Protein AF-C6E3Q1-F1 (afdb_monomer_lite)

Sequence (183 aa):
MPDLRSLGMVGTDTASTPRTLSQLYEHHARREGIAEKVLAGKRLNINEKEEIYRLLTGRKPKDSTKKGRPSTVDRDFMLAVDYLHLRDGKRTDLLRLHLAEKHGLLKNDKKYRENTFYLAVNRGIQELQRFATHWLEQFYSGNFEFFGKVDTDKIKHHAERMEMALRRIENYRKPTSPKKLAK

Organism: Geobacter sp. (strain M21) (NCBI:txid443144)

pLDDT: mean 73.79, std 15.69, range [35.72, 92.88]

Radius of gyration: 26.37 Å; chains: 1; bounding box: 78×67×50 Å

Foldseek 3Di:
DDDPPPPPPPVDDPPPDPQDPVNVVVQQVVLQVVLVVLCVDDPDDNVVSQVSSCVSNVDGPDDPPPPPQDDLQRLLLVLLVQLLVVLVDDDNPVSQVVSCVVSVVPPPDPDPDPVVSLVSNVSNLVVLLVVLVVLLVCVVVVVCVVVPPDDPVVSVVVNVVSVVSVVSSVVCPDPVHDDPDDD

Secondary structure (DSSP, 8-state):
---TT---------------HHHHHHHHHHHHHHHHHHHH-SSS-HHHHHHHHHHHHSSPPP----PPPPPHHHHHHHHHHHHHHHHTTS-HHHHHHHHHHHTTTTSS-SS--HHHHHHHHHHHHHHHHHHHHHHHHHHHTT-GGGG-S--HHHHHHHHHHHHHHHHHHHHHHSTTS------

Structure (mmCIF, N/CA/C/O backbone):
data_AF-C6E3Q1-F1
#
_entry.id   AF-C6E3Q1-F1
#
loop_
_atom_site.group_PDB
_atom_site.id
_atom_site.type_symbol
_atom_site.label_atom_id
_atom_site.label_alt_id
_atom_site.label_comp_id
_atom_site.label_asym_id
_atom_site.label_entity_id
_atom_site.label_seq_id
_atom_site.pdbx_PDB_ins_code
_atom_site.Cartn_x
_atom_site.Cartn_y
_atom_site.Cartn_z
_atom_site.occupancy
_atom_site.B_iso_or_equiv
_atom_site.auth_seq_id
_atom_site.auth_comp_id
_atom_site.auth_asym_id
_atom_site.auth_atom_id
_atom_site.pdbx_PDB_model_num
ATOM 1 N N . MET A 1 1 ? 53.255 -57.059 26.690 1.00 44.25 1 MET A N 1
ATOM 2 C CA . MET A 1 1 ? 52.929 -55.619 26.658 1.00 44.25 1 MET A CA 1
ATOM 3 C C . MET A 1 1 ? 52.974 -55.160 25.205 1.00 44.25 1 MET A C 1
ATOM 5 O O . MET A 1 1 ? 54.081 -55.001 24.704 1.00 44.25 1 MET A O 1
ATOM 9 N N . PRO A 1 2 ? 51.840 -55.063 24.487 1.00 44.16 2 PRO A N 1
ATOM 10 C CA . PRO A 1 2 ? 51.808 -54.494 23.146 1.00 44.16 2 PRO A CA 1
ATOM 11 C C . PRO A 1 2 ? 51.558 -52.978 23.163 1.00 44.16 2 PRO A C 1
ATOM 13 O O . PRO A 1 2 ? 50.967 -52.429 24.088 1.00 44.16 2 PRO A O 1
ATOM 16 N N . ASP A 1 3 ? 52.081 -52.363 22.112 1.00 41.56 3 ASP A N 1
ATOM 17 C CA . ASP A 1 3 ? 52.479 -50.974 21.882 1.00 41.56 3 ASP A CA 1
ATOM 18 C C . ASP A 1 3 ? 51.316 -49.960 21.761 1.00 41.56 3 ASP A C 1
ATOM 20 O O . ASP A 1 3 ? 50.293 -50.232 21.129 1.00 41.56 3 ASP A O 1
ATOM 24 N N . LEU A 1 4 ? 51.518 -48.750 22.300 1.00 51.06 4 LEU A N 1
ATOM 25 C CA . LEU A 1 4 ? 50.632 -47.569 22.248 1.00 51.06 4 LEU A CA 1
ATOM 26 C C . LEU A 1 4 ? 50.630 -46.895 20.857 1.00 51.06 4 LEU A C 1
ATOM 28 O O . LEU A 1 4 ? 50.616 -45.671 20.731 1.00 51.06 4 LEU A O 1
ATOM 32 N N . ARG A 1 5 ? 50.629 -47.694 19.786 1.00 45.81 5 ARG A N 1
ATOM 33 C CA . ARG A 1 5 ? 50.504 -47.234 18.390 1.00 45.81 5 ARG A CA 1
ATOM 34 C C . ARG A 1 5 ? 49.177 -47.629 17.740 1.00 45.81 5 ARG A C 1
ATOM 36 O O . ARG A 1 5 ? 48.985 -47.433 16.542 1.00 45.81 5 ARG A O 1
ATOM 43 N N . SER A 1 6 ? 48.219 -48.114 18.526 1.00 54.12 6 SER A N 1
ATOM 44 C CA . SER A 1 6 ? 46.812 -48.177 18.133 1.00 54.12 6 SER A CA 1
ATOM 45 C C . SER A 1 6 ? 46.150 -46.817 18.370 1.00 54.12 6 SER A C 1
ATOM 47 O O . SER A 1 6 ? 45.622 -46.584 19.452 1.00 54.12 6 SER A O 1
ATOM 49 N N . LEU A 1 7 ? 46.250 -45.914 17.390 1.00 47.22 7 LEU A N 1
ATOM 50 C CA . LEU A 1 7 ? 45.294 -44.833 17.059 1.00 47.22 7 LEU A CA 1
ATOM 51 C C . LEU A 1 7 ? 45.945 -43.865 16.055 1.00 47.22 7 LEU A C 1
ATOM 53 O O . LEU A 1 7 ? 45.980 -42.650 16.230 1.00 47.22 7 LEU A O 1
ATOM 57 N N . GLY A 1 8 ? 46.462 -44.419 14.957 1.00 37.69 8 GLY A N 1
ATOM 58 C CA . GLY A 1 8 ? 46.771 -43.653 13.753 1.00 37.69 8 GLY A CA 1
ATOM 59 C C . GLY A 1 8 ? 45.487 -43.248 13.030 1.00 37.69 8 GLY A C 1
ATOM 60 O O . GLY A 1 8 ? 45.221 -43.732 11.939 1.00 37.69 8 GLY A O 1
ATOM 61 N N . MET A 1 9 ? 44.679 -42.378 13.639 1.00 43.78 9 MET A N 1
ATOM 62 C CA . MET A 1 9 ? 43.693 -41.569 12.920 1.00 43.78 9 MET A CA 1
ATOM 63 C C . MET A 1 9 ? 44.331 -40.218 12.603 1.00 43.78 9 MET A C 1
ATOM 65 O O . MET A 1 9 ? 43.946 -39.186 13.143 1.00 43.78 9 MET A O 1
ATOM 69 N N . VAL A 1 10 ? 45.315 -40.222 11.704 1.00 42.41 10 VAL A N 1
ATOM 70 C CA . VAL A 1 10 ? 45.605 -39.022 10.914 1.00 42.41 10 VAL A CA 1
ATOM 71 C C . VAL A 1 10 ? 44.622 -39.071 9.754 1.00 42.41 10 VAL A C 1
ATOM 73 O O . VAL A 1 10 ? 44.931 -39.536 8.660 1.00 42.41 10 VAL A O 1
ATOM 76 N N . GLY A 1 11 ? 43.380 -38.683 10.050 1.00 38.25 11 GLY A N 1
ATOM 77 C CA . GLY A 1 11 ? 42.428 -38.296 9.025 1.00 38.25 11 GLY A CA 1
ATOM 78 C C . GLY A 1 11 ? 43.002 -37.065 8.351 1.00 38.25 11 GLY A C 1
ATOM 79 O O . GLY A 1 11 ? 42.851 -35.956 8.852 1.00 38.25 11 GLY A O 1
ATOM 80 N N . THR A 1 12 ? 43.730 -37.302 7.264 1.00 41.75 12 THR A N 1
ATOM 81 C CA . THR A 1 12 ? 44.103 -36.298 6.281 1.00 41.75 12 THR A CA 1
ATOM 82 C C . THR A 1 12 ? 42.898 -35.426 6.003 1.00 41.75 12 THR A C 1
ATOM 84 O O . THR A 1 12 ? 41.817 -35.947 5.711 1.00 41.75 12 THR A O 1
ATOM 87 N N . ASP A 1 13 ? 43.128 -34.127 6.141 1.00 40.69 13 ASP A N 1
ATOM 88 C CA . ASP A 1 13 ? 42.256 -33.029 5.775 1.00 40.69 13 ASP A CA 1
ATOM 89 C C . ASP A 1 13 ? 41.181 -33.460 4.781 1.00 40.69 13 ASP A C 1
ATOM 91 O O . ASP A 1 13 ? 41.467 -33.818 3.635 1.00 40.69 13 ASP A O 1
ATOM 95 N N . THR A 1 14 ? 39.923 -33.436 5.224 1.00 44.28 14 THR A N 1
ATOM 96 C CA . THR A 1 14 ? 38.794 -33.454 4.302 1.00 44.28 14 THR A CA 1
ATOM 97 C C . THR A 1 14 ? 38.999 -32.290 3.350 1.00 44.28 14 THR A C 1
ATOM 99 O O . THR A 1 14 ? 38.776 -31.136 3.724 1.00 44.28 14 THR A O 1
ATOM 102 N N . ALA A 1 15 ? 39.466 -32.614 2.145 1.00 43.59 15 ALA A N 1
ATOM 103 C CA . ALA A 1 15 ? 39.548 -31.720 1.015 1.00 43.59 15 ALA A CA 1
ATOM 104 C C . ALA A 1 15 ? 38.228 -30.955 0.943 1.00 43.59 15 ALA A C 1
ATOM 106 O O . ALA A 1 15 ? 37.162 -31.509 0.660 1.00 43.59 15 ALA A O 1
ATOM 107 N N . SER A 1 16 ? 38.292 -29.675 1.288 1.00 49.88 16 SER A N 1
ATOM 108 C CA . SER A 1 16 ? 37.199 -28.743 1.126 1.00 49.88 16 SER A CA 1
ATOM 109 C C . SER A 1 16 ? 36.939 -28.651 -0.370 1.00 49.88 16 SER A C 1
ATOM 111 O O . SER A 1 16 ? 37.658 -27.979 -1.103 1.00 49.88 16 SER A O 1
ATOM 113 N N . THR A 1 17 ? 35.929 -29.389 -0.834 1.00 51.00 17 THR A N 1
ATOM 114 C CA . THR A 1 17 ? 35.416 -29.289 -2.203 1.00 51.00 17 THR A CA 1
ATOM 115 C C . THR A 1 17 ? 35.348 -27.805 -2.575 1.00 51.00 17 THR A C 1
ATOM 117 O O . THR A 1 17 ? 34.709 -27.048 -1.828 1.00 51.00 17 THR A O 1
ATOM 120 N N . PRO A 1 18 ? 36.021 -27.346 -3.647 1.00 48.06 18 PRO A N 1
ATOM 121 C CA . PRO A 1 18 ? 36.011 -25.937 -3.999 1.00 48.06 18 PRO A CA 1
ATOM 122 C C . PRO A 1 18 ? 34.561 -25.529 -4.255 1.00 48.06 18 PRO A C 1
ATOM 124 O O . PRO A 1 18 ? 33.914 -26.021 -5.180 1.00 48.06 18 PRO A O 1
ATOM 127 N N . ARG A 1 19 ? 34.019 -24.675 -3.380 1.00 56.12 19 ARG A N 1
ATOM 128 C CA . ARG A 1 19 ? 32.661 -24.152 -3.537 1.00 56.12 19 ARG A CA 1
ATOM 129 C C . ARG A 1 19 ? 32.631 -23.371 -4.842 1.00 56.12 19 ARG A C 1
ATOM 131 O O . ARG A 1 19 ? 33.442 -22.467 -5.039 1.00 56.12 19 ARG A O 1
ATOM 138 N N . THR A 1 20 ? 31.701 -23.709 -5.726 1.00 63.12 20 THR A N 1
ATOM 139 C CA . THR A 1 20 ? 31.485 -22.911 -6.937 1.00 63.12 20 THR A CA 1
ATOM 140 C C . THR A 1 20 ? 31.095 -21.483 -6.537 1.00 63.12 20 THR A C 1
ATOM 142 O O . THR A 1 20 ? 30.504 -21.264 -5.476 1.00 63.12 20 THR A O 1
ATOM 145 N N . LEU A 1 21 ? 31.405 -20.489 -7.376 1.00 57.09 21 LEU A N 1
ATOM 146 C CA . LEU A 1 21 ? 31.027 -19.087 -7.135 1.00 57.09 21 LEU A CA 1
ATOM 147 C C . LEU A 1 21 ? 29.532 -18.949 -6.792 1.00 57.09 21 LEU A C 1
ATOM 149 O O . LEU A 1 21 ? 29.182 -18.260 -5.839 1.00 57.09 21 LEU A O 1
ATOM 153 N N . SER A 1 22 ? 28.666 -19.683 -7.496 1.00 57.91 22 SER A N 1
ATOM 154 C CA . SER A 1 22 ? 27.221 -19.749 -7.233 1.00 57.91 22 SER A CA 1
ATOM 155 C C . SER A 1 22 ? 26.891 -20.220 -5.805 1.00 57.91 22 SER A C 1
ATOM 157 O O . SER A 1 22 ? 26.116 -19.561 -5.113 1.00 57.91 22 SER A O 1
ATOM 159 N N . GLN A 1 23 ? 27.547 -21.271 -5.303 1.00 67.12 23 GLN A N 1
ATOM 160 C CA . GLN A 1 23 ? 27.350 -21.766 -3.932 1.00 67.12 23 GLN A CA 1
ATOM 161 C C . GLN A 1 23 ? 27.840 -20.777 -2.865 1.00 67.12 23 GLN A C 1
ATOM 163 O O . GLN A 1 23 ? 27.265 -20.699 -1.777 1.00 67.12 23 GLN A O 1
ATOM 168 N N . LEU A 1 24 ? 28.892 -20.005 -3.157 1.00 62.56 24 LEU A N 1
ATOM 169 C CA . LEU A 1 24 ? 29.358 -18.936 -2.270 1.00 62.56 24 LEU A CA 1
ATOM 170 C C . LEU A 1 24 ? 28.340 -17.791 -2.204 1.00 62.56 24 LEU A C 1
ATOM 172 O O . LEU A 1 24 ? 28.009 -17.345 -1.104 1.00 62.56 24 LEU A O 1
ATOM 176 N N . TYR A 1 25 ? 27.792 -17.365 -3.345 1.00 62.44 25 TYR A N 1
ATOM 177 C CA . TYR A 1 25 ? 26.752 -16.332 -3.394 1.00 62.44 25 TYR A CA 1
ATOM 178 C C . TYR A 1 25 ? 25.482 -16.746 -2.647 1.00 62.44 25 TYR A C 1
ATOM 180 O O . TYR A 1 25 ? 24.987 -15.980 -1.820 1.00 62.44 25 TYR A O 1
ATOM 188 N N . GLU A 1 26 ? 24.983 -17.964 -2.864 1.00 67.25 26 GLU A N 1
ATOM 189 C CA . GLU A 1 26 ? 23.800 -18.476 -2.159 1.00 67.25 26 GLU A CA 1
ATOM 190 C C . GLU A 1 26 ? 24.019 -18.565 -0.646 1.00 67.25 26 GLU A C 1
ATOM 192 O O . GLU A 1 26 ? 23.148 -18.200 0.149 1.00 67.25 26 GLU A O 1
ATOM 197 N N . HIS A 1 27 ? 25.206 -19.008 -0.232 1.00 70.25 27 HIS A N 1
ATOM 198 C CA . HIS A 1 27 ? 25.583 -19.074 1.174 1.00 70.25 27 HIS A CA 1
ATOM 199 C C . HIS A 1 27 ? 25.640 -17.679 1.819 1.00 70.25 27 HIS A C 1
ATOM 201 O O . HIS A 1 27 ? 25.149 -17.499 2.937 1.00 70.25 27 HIS A O 1
ATOM 207 N N . HIS A 1 28 ? 26.190 -16.680 1.122 1.00 68.81 28 HIS A N 1
ATOM 208 C CA . HIS A 1 28 ? 26.215 -15.295 1.598 1.00 68.81 28 HIS A CA 1
ATOM 209 C C . HIS A 1 28 ? 24.812 -14.681 1.672 1.00 68.81 28 HIS A C 1
ATOM 211 O O . HIS A 1 28 ? 24.448 -14.157 2.725 1.00 68.81 28 HIS A O 1
ATOM 217 N N . ALA A 1 29 ? 23.994 -14.833 0.628 1.00 69.31 29 ALA A N 1
ATOM 218 C CA . ALA A 1 29 ? 22.615 -14.341 0.604 1.00 69.31 29 ALA A CA 1
ATOM 219 C C . ALA A 1 29 ? 21.764 -14.959 1.727 1.00 69.31 29 ALA A C 1
ATOM 221 O O . ALA A 1 29 ? 20.975 -14.274 2.380 1.00 69.31 29 ALA A O 1
ATOM 222 N N . ARG A 1 30 ? 21.965 -16.251 2.022 1.00 74.75 30 ARG A N 1
ATOM 223 C CA . ARG A 1 30 ? 21.290 -16.928 3.136 1.00 74.75 30 ARG A CA 1
ATOM 224 C C . ARG A 1 30 ? 21.700 -16.346 4.493 1.00 74.75 30 ARG A C 1
ATOM 226 O O . ARG A 1 30 ? 20.834 -16.136 5.341 1.00 74.75 30 ARG A O 1
ATOM 233 N N . ARG A 1 31 ? 22.994 -16.082 4.711 1.00 79.06 31 ARG A N 1
ATOM 234 C CA . ARG A 1 31 ? 23.496 -15.483 5.963 1.00 79.06 31 ARG A CA 1
ATOM 235 C C . ARG A 1 31 ? 22.987 -14.056 6.154 1.00 79.06 31 ARG A C 1
ATOM 237 O O . ARG A 1 31 ? 22.552 -13.730 7.256 1.00 79.06 31 ARG A O 1
ATOM 244 N N . GLU A 1 32 ? 22.972 -13.248 5.095 1.00 77.00 32 GLU A N 1
ATOM 245 C CA . GLU A 1 32 ? 22.395 -11.898 5.126 1.00 77.00 32 GLU A CA 1
ATOM 246 C C . GLU A 1 32 ? 20.894 -11.937 5.452 1.00 77.00 32 GLU A C 1
ATOM 248 O O . GLU A 1 32 ? 20.456 -11.258 6.378 1.00 77.00 32 GLU A O 1
ATOM 253 N N . GLY A 1 33 ? 20.116 -12.818 4.813 1.00 79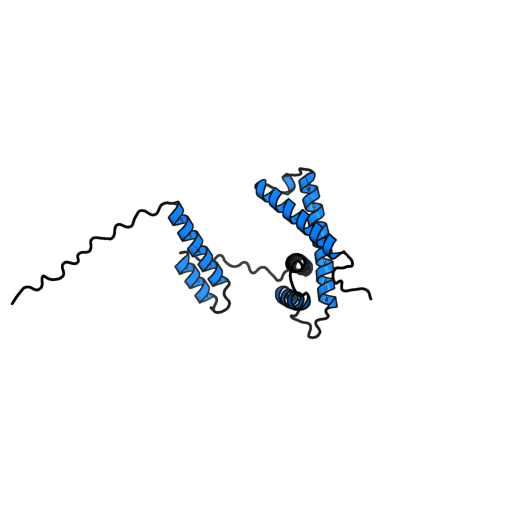.00 33 GLY A N 1
ATOM 254 C CA . GLY A 1 33 ? 18.681 -12.944 5.092 1.00 79.00 33 GLY A CA 1
ATOM 255 C C . GLY A 1 33 ? 18.350 -13.402 6.520 1.00 79.00 33 GLY A C 1
ATOM 256 O O . GLY A 1 33 ? 17.330 -13.002 7.085 1.00 79.00 33 GLY A O 1
ATOM 257 N N . ILE A 1 34 ? 19.200 -14.229 7.141 1.00 82.81 34 ILE A N 1
ATOM 258 C CA . ILE A 1 34 ? 19.064 -14.584 8.565 1.00 82.81 34 ILE A CA 1
ATOM 259 C C . ILE A 1 34 ? 19.401 -13.374 9.442 1.00 82.81 34 ILE A C 1
ATOM 261 O O . ILE A 1 34 ? 18.652 -13.064 10.369 1.00 82.81 34 ILE A O 1
ATOM 265 N N . ALA A 1 35 ? 20.489 -12.669 9.137 1.00 81.88 35 ALA A N 1
ATOM 266 C CA . ALA A 1 35 ? 20.932 -11.506 9.895 1.00 81.88 35 ALA A CA 1
ATOM 267 C C . ALA A 1 35 ? 19.888 -10.371 9.883 1.00 81.88 35 ALA A C 1
ATOM 269 O O . ALA A 1 35 ? 19.603 -9.779 10.925 1.00 81.88 35 ALA A O 1
ATOM 270 N N . GLU A 1 36 ? 19.236 -10.120 8.746 1.00 81.38 36 GLU A N 1
ATOM 271 C CA . GLU A 1 36 ? 18.143 -9.145 8.637 1.00 81.38 36 GLU A CA 1
ATOM 272 C C . GLU A 1 36 ? 16.923 -9.523 9.492 1.00 81.38 36 GLU A C 1
ATOM 274 O O . GLU A 1 36 ? 16.333 -8.670 10.161 1.00 81.38 36 GLU A O 1
ATOM 279 N N . LYS A 1 37 ? 16.565 -10.813 9.543 1.00 82.62 37 LYS A N 1
ATOM 280 C CA . LYS A 1 37 ? 15.484 -11.300 10.418 1.00 82.62 37 LYS A CA 1
ATOM 281 C C . LYS A 1 37 ? 15.811 -11.107 11.899 1.00 82.62 37 LYS A C 1
ATOM 283 O O . LYS A 1 37 ? 14.909 -10.794 12.676 1.00 82.62 37 LYS A O 1
ATOM 288 N N . VAL A 1 38 ? 17.078 -11.265 12.290 1.00 83.12 38 VAL A N 1
ATOM 289 C CA . VAL A 1 38 ? 17.536 -11.018 13.668 1.00 83.12 38 VAL A CA 1
ATOM 290 C C . VAL A 1 38 ? 17.404 -9.537 14.030 1.00 83.12 38 VAL A C 1
ATOM 292 O O . VAL A 1 38 ? 16.835 -9.228 15.080 1.00 83.12 38 VAL A O 1
ATOM 295 N N . LEU A 1 39 ? 17.826 -8.623 13.145 1.00 81.19 39 LEU A N 1
ATOM 296 C CA . LEU A 1 39 ? 17.649 -7.176 13.344 1.00 81.19 39 LEU A CA 1
ATOM 297 C C . LEU A 1 39 ? 16.171 -6.793 13.540 1.00 81.19 39 LEU A C 1
ATOM 299 O O . LEU A 1 39 ? 15.851 -5.956 14.385 1.00 81.19 39 LEU A O 1
ATOM 303 N N . ALA A 1 40 ? 15.260 -7.429 12.798 1.00 79.00 40 ALA A N 1
ATOM 304 C CA . ALA A 1 40 ? 13.819 -7.180 12.884 1.00 79.00 40 ALA A CA 1
ATOM 305 C C . ALA A 1 40 ? 13.125 -7.860 14.086 1.00 79.00 40 ALA A C 1
ATOM 307 O O . ALA A 1 40 ? 11.968 -7.554 14.393 1.00 79.00 40 ALA A O 1
ATOM 308 N N . GLY A 1 41 ? 13.794 -8.794 14.769 1.00 79.00 41 GLY A N 1
ATOM 309 C CA . GLY A 1 41 ? 13.230 -9.551 15.888 1.00 79.00 41 GLY A CA 1
ATOM 310 C C . GLY A 1 41 ? 12.906 -8.672 17.102 1.00 79.00 41 GLY A C 1
ATOM 311 O O . GLY A 1 41 ? 13.553 -7.661 17.344 1.00 79.00 41 GLY A O 1
ATOM 312 N N . LYS A 1 42 ? 11.910 -9.046 17.915 1.00 76.44 42 LYS A N 1
ATOM 313 C CA . LYS A 1 42 ? 11.485 -8.244 19.088 1.00 76.44 42 LYS A CA 1
ATOM 314 C C . LYS A 1 42 ? 12.183 -8.599 20.408 1.00 76.44 42 LYS A C 1
ATOM 316 O O . LYS A 1 42 ? 12.084 -7.825 21.348 1.00 76.44 42 LYS A O 1
ATOM 321 N N . ARG A 1 43 ? 12.825 -9.770 20.496 1.00 79.38 43 ARG A N 1
ATOM 322 C CA . ARG A 1 43 ? 13.291 -10.350 21.773 1.00 79.38 43 ARG A CA 1
ATOM 323 C C . ARG A 1 43 ? 14.663 -9.859 22.230 1.00 79.38 43 ARG A C 1
ATOM 325 O O . ARG A 1 43 ? 14.873 -9.727 23.423 1.00 79.38 43 ARG A O 1
ATOM 332 N N . LEU A 1 44 ? 15.567 -9.615 21.287 1.00 81.31 44 LEU A N 1
ATOM 333 C CA . LEU A 1 44 ? 16.936 -9.195 21.580 1.00 81.31 44 LEU A CA 1
ATOM 334 C C . LEU A 1 44 ? 17.018 -7.673 21.712 1.00 81.31 44 LEU A C 1
ATOM 336 O O . LEU A 1 44 ? 16.255 -6.939 21.062 1.00 81.31 44 LEU A O 1
ATOM 340 N N . ASN A 1 45 ? 17.953 -7.197 22.526 1.00 85.44 45 ASN A N 1
ATOM 341 C CA . ASN A 1 45 ? 18.281 -5.779 22.585 1.00 85.44 45 ASN A CA 1
ATOM 342 C C . ASN A 1 45 ? 19.060 -5.355 21.320 1.00 85.44 45 ASN A C 1
ATOM 344 O O . ASN A 1 45 ? 19.428 -6.186 20.489 1.00 85.44 45 ASN A O 1
ATOM 348 N N . ILE A 1 46 ? 19.246 -4.049 21.105 1.00 80.56 46 ILE A N 1
ATOM 349 C CA . ILE A 1 46 ? 19.861 -3.571 19.858 1.00 80.56 46 ILE A CA 1
ATOM 350 C C . ILE A 1 46 ? 21.327 -4.005 19.729 1.00 80.56 46 ILE A C 1
ATOM 352 O O . ILE A 1 46 ? 21.715 -4.460 18.660 1.00 80.56 46 ILE A O 1
ATOM 356 N N . ASN A 1 47 ? 22.092 -3.993 20.822 1.00 84.06 47 ASN A N 1
ATOM 357 C CA . ASN A 1 47 ? 23.505 -4.379 20.823 1.00 84.06 47 ASN A CA 1
ATOM 358 C C . ASN A 1 47 ? 23.688 -5.860 20.450 1.00 84.06 47 ASN A C 1
ATOM 360 O O . ASN A 1 47 ? 24.496 -6.178 19.583 1.00 84.06 47 ASN A O 1
ATOM 364 N N . GLU A 1 48 ? 22.877 -6.753 21.023 1.00 82.38 48 GLU A N 1
ATOM 365 C CA . GLU A 1 48 ? 22.874 -8.192 20.713 1.00 82.38 48 GLU A CA 1
ATOM 366 C C . GLU A 1 48 ? 22.528 -8.457 19.244 1.00 82.38 48 GLU A C 1
ATOM 368 O O . GLU A 1 48 ? 23.115 -9.318 18.589 1.00 82.38 48 GLU A O 1
ATOM 373 N N . LYS A 1 49 ? 21.572 -7.703 18.689 1.00 85.06 49 LYS A N 1
ATOM 374 C CA . LYS A 1 49 ? 21.201 -7.834 17.275 1.00 85.06 49 LYS A CA 1
ATOM 375 C C . LYS A 1 49 ? 22.318 -7.376 16.353 1.00 85.06 49 LYS A C 1
ATOM 377 O O . LYS A 1 49 ? 22.560 -8.022 15.335 1.00 85.06 49 LYS A O 1
ATOM 382 N N . GLU A 1 50 ? 22.976 -6.271 16.689 1.00 84.25 50 GLU A N 1
ATOM 383 C CA . GLU A 1 50 ? 24.103 -5.755 15.916 1.00 84.25 50 GLU A CA 1
ATOM 384 C C . GLU A 1 50 ? 25.306 -6.704 15.969 1.00 84.25 50 GLU A C 1
ATOM 386 O O . GLU A 1 50 ? 25.965 -6.913 14.948 1.00 84.25 50 GLU A O 1
ATOM 391 N N . GLU A 1 51 ? 25.553 -7.330 17.121 1.00 87.31 51 GLU A N 1
ATOM 392 C CA . GLU A 1 51 ? 26.597 -8.338 17.300 1.00 87.31 51 GLU A CA 1
ATOM 393 C C . GLU A 1 51 ? 26.324 -9.595 16.466 1.00 87.31 51 GLU A C 1
ATOM 395 O O . GLU A 1 51 ? 27.173 -10.000 15.671 1.00 87.31 51 GLU A O 1
ATOM 400 N N . ILE A 1 52 ? 25.119 -10.167 16.549 1.00 84.38 52 ILE A N 1
ATOM 401 C CA . ILE A 1 52 ? 24.744 -11.334 15.736 1.00 84.38 52 ILE A CA 1
ATOM 402 C C . ILE A 1 52 ? 24.806 -10.998 14.243 1.00 84.38 52 ILE A C 1
ATOM 404 O O . ILE A 1 52 ? 25.299 -11.799 13.446 1.00 84.38 52 ILE A O 1
ATOM 408 N N . TYR A 1 53 ? 24.352 -9.806 13.848 1.00 85.00 53 TYR A N 1
ATOM 409 C CA . TYR A 1 53 ? 24.456 -9.354 12.464 1.00 85.00 53 TYR A CA 1
ATOM 410 C C . TYR A 1 53 ? 25.917 -9.312 12.003 1.00 85.00 53 TYR A C 1
ATOM 412 O O . TYR A 1 53 ? 26.237 -9.803 10.916 1.00 85.00 53 TYR A O 1
ATOM 420 N N . ARG A 1 54 ? 26.820 -8.785 12.838 1.00 86.94 54 ARG A N 1
ATOM 421 C CA . ARG A 1 54 ? 28.256 -8.745 12.549 1.00 86.94 54 ARG A CA 1
ATOM 422 C C . ARG A 1 54 ? 28.859 -10.146 12.462 1.00 86.94 54 ARG A C 1
ATOM 424 O O . ARG A 1 54 ? 29.610 -10.403 11.528 1.00 86.94 54 ARG A O 1
ATOM 431 N N . LEU A 1 55 ? 28.501 -11.064 13.358 1.00 88.06 55 LEU A N 1
ATOM 432 C CA . LEU A 1 55 ? 28.974 -12.455 13.321 1.00 88.06 55 LEU A CA 1
ATOM 433 C C . LEU A 1 55 ? 28.497 -13.193 12.059 1.00 88.06 55 LEU A C 1
ATOM 435 O O . LEU A 1 55 ? 29.232 -13.978 11.455 1.00 88.06 55 LEU A O 1
ATOM 439 N N . LEU A 1 56 ? 27.268 -12.925 11.613 1.00 84.25 56 LEU A N 1
ATOM 440 C CA . LEU A 1 56 ? 26.695 -13.569 10.435 1.00 84.25 56 LEU A CA 1
ATOM 441 C C . LEU A 1 56 ? 27.183 -12.969 9.117 1.00 84.25 56 LEU A C 1
ATOM 443 O O . LEU A 1 56 ? 27.339 -13.720 8.160 1.00 84.25 56 LEU A O 1
ATOM 447 N N . THR A 1 57 ? 27.441 -11.667 9.045 1.00 81.94 57 THR A N 1
ATOM 448 C CA . THR A 1 57 ? 27.731 -10.979 7.771 1.00 81.94 57 THR A CA 1
ATOM 449 C C . THR A 1 57 ? 29.160 -10.447 7.659 1.00 81.94 57 THR A C 1
ATOM 451 O O . THR A 1 57 ? 29.586 -10.074 6.569 1.00 81.94 57 THR A O 1
ATOM 454 N N . GLY A 1 58 ? 29.907 -10.387 8.765 1.00 82.12 58 GLY A N 1
ATOM 455 C CA . GLY A 1 58 ? 31.221 -9.741 8.840 1.00 82.12 58 GLY A CA 1
ATOM 456 C C . GLY A 1 58 ? 31.169 -8.211 8.748 1.00 82.12 58 GLY A C 1
ATOM 457 O O . GLY A 1 58 ? 32.211 -7.572 8.637 1.00 82.12 58 GLY A O 1
ATOM 458 N N . ARG A 1 59 ? 29.975 -7.602 8.760 1.00 81.00 59 ARG A N 1
ATOM 459 C CA . ARG A 1 59 ? 29.769 -6.164 8.532 1.00 81.00 59 ARG A CA 1
ATOM 460 C C . ARG A 1 59 ? 28.963 -5.539 9.664 1.00 81.00 59 ARG A C 1
ATOM 462 O O . ARG A 1 59 ? 28.187 -6.214 10.335 1.00 81.00 59 ARG A O 1
ATOM 469 N N . LYS A 1 60 ? 29.119 -4.228 9.872 1.00 78.38 60 LYS A N 1
ATOM 470 C CA . LYS A 1 60 ? 28.198 -3.474 10.732 1.00 78.38 60 LYS A CA 1
ATOM 471 C C . LYS A 1 60 ? 26.833 -3.392 10.024 1.00 78.38 60 LYS A C 1
ATOM 473 O O . LYS A 1 60 ? 26.815 -3.181 8.807 1.00 78.38 60 LYS A O 1
ATOM 478 N N . PRO A 1 61 ? 25.706 -3.567 10.733 1.00 77.56 61 PRO A N 1
ATOM 479 C CA . PRO A 1 61 ? 24.402 -3.287 10.147 1.00 77.56 61 PRO A CA 1
ATOM 480 C C . PRO A 1 61 ? 24.347 -1.836 9.669 1.00 77.56 61 PRO A C 1
ATOM 482 O O . PRO A 1 61 ? 24.942 -0.949 10.282 1.00 77.56 61 PRO A O 1
ATOM 485 N N . LYS A 1 62 ? 23.667 -1.602 8.541 1.00 72.94 62 LYS A N 1
ATOM 486 C CA . LYS A 1 62 ? 23.446 -0.241 8.040 1.00 72.94 62 LYS A CA 1
ATOM 487 C C . LYS A 1 62 ? 22.719 0.542 9.124 1.00 72.94 62 LYS A C 1
ATOM 489 O O . LYS A 1 62 ? 21.731 0.036 9.658 1.00 72.94 62 LYS A O 1
ATOM 494 N N . ASP A 1 63 ? 23.190 1.754 9.418 1.00 62.03 63 ASP A N 1
ATOM 495 C CA . ASP A 1 63 ? 22.505 2.630 10.361 1.00 62.03 63 ASP A CA 1
ATOM 496 C C . ASP A 1 63 ? 21.059 2.757 9.886 1.00 62.03 63 ASP A C 1
ATOM 498 O O . ASP A 1 63 ? 20.787 3.229 8.775 1.00 62.03 63 ASP A O 1
ATOM 502 N N . SER A 1 64 ? 20.126 2.244 10.691 1.00 57.75 64 SER A N 1
ATOM 503 C CA . SER A 1 64 ? 18.717 2.354 10.369 1.00 57.75 64 SER A CA 1
ATOM 504 C C . SER A 1 64 ? 18.415 3.841 10.396 1.00 57.75 64 SER A C 1
ATOM 506 O O . SER A 1 64 ? 18.298 4.432 11.473 1.00 57.75 64 SER A O 1
ATOM 508 N N . THR A 1 65 ? 18.331 4.470 9.225 1.00 49.53 65 THR A N 1
ATOM 509 C CA . THR A 1 65 ? 17.776 5.810 9.110 1.00 49.53 65 THR A CA 1
ATOM 510 C C . THR A 1 65 ? 16.404 5.676 9.739 1.00 49.53 65 THR A C 1
ATOM 512 O O . THR A 1 65 ? 15.556 4.953 9.207 1.00 49.53 65 THR A O 1
ATOM 515 N N . LYS A 1 66 ? 16.218 6.236 10.941 1.00 49.66 66 LYS A N 1
ATOM 516 C CA . LYS A 1 66 ? 14.928 6.209 11.621 1.00 49.66 66 LYS A CA 1
ATOM 517 C C . LYS A 1 66 ? 13.985 6.956 10.693 1.00 49.66 66 LYS A C 1
ATOM 519 O O . LYS A 1 66 ? 13.948 8.182 10.710 1.00 49.66 66 LYS A O 1
ATOM 524 N N . LYS A 1 67 ? 13.284 6.223 9.823 1.00 56.50 67 LYS A N 1
ATOM 525 C CA . LYS A 1 67 ? 12.216 6.791 9.015 1.00 56.50 67 LYS A CA 1
ATOM 526 C C . LYS A 1 67 ? 11.256 7.374 10.037 1.00 56.50 67 LYS A C 1
ATOM 528 O O . LYS A 1 67 ? 10.787 6.651 10.921 1.00 56.50 67 LYS A O 1
ATOM 533 N N . GLY A 1 68 ? 11.080 8.693 9.988 1.00 59.78 68 GLY A N 1
ATOM 534 C CA . GLY A 1 68 ? 10.140 9.388 10.853 1.00 59.78 68 GLY A CA 1
ATOM 535 C C . GLY A 1 68 ? 8.764 8.732 10.768 1.00 59.78 68 GLY A C 1
ATOM 536 O O . GLY A 1 68 ? 8.489 7.923 9.876 1.00 59.78 68 GLY A O 1
ATOM 537 N N . ARG A 1 69 ? 7.881 9.063 11.713 1.00 64.38 69 ARG A N 1
ATOM 538 C CA . ARG A 1 69 ? 6.496 8.593 11.635 1.00 64.38 69 ARG A CA 1
ATOM 539 C C . ARG A 1 69 ? 5.942 8.949 10.242 1.00 64.38 69 ARG A C 1
ATOM 541 O O . ARG A 1 69 ? 6.095 10.105 9.849 1.00 64.38 69 ARG A O 1
ATOM 548 N N . PRO A 1 70 ? 5.327 7.999 9.511 1.00 72.38 70 PRO A N 1
ATOM 549 C CA . PRO A 1 70 ? 4.733 8.309 8.218 1.00 72.38 70 PRO A CA 1
ATOM 550 C C . PRO A 1 70 ? 3.717 9.439 8.383 1.00 72.38 70 PRO A C 1
ATOM 552 O O . PRO A 1 70 ? 3.020 9.503 9.407 1.00 72.38 70 PRO A O 1
ATOM 555 N N . SER A 1 71 ? 3.650 10.331 7.393 1.00 83.31 71 SER A N 1
ATOM 556 C CA . SER A 1 71 ? 2.644 11.389 7.380 1.00 83.31 71 SER A CA 1
ATOM 557 C C . SER A 1 71 ? 1.238 10.777 7.417 1.00 83.31 71 SER A C 1
ATOM 559 O O . SER A 1 71 ? 1.043 9.597 7.116 1.00 83.31 71 SER A O 1
ATOM 561 N N . THR A 1 72 ? 0.227 11.563 7.790 1.00 84.62 72 THR A N 1
ATOM 562 C CA . THR A 1 72 ? -1.172 11.097 7.770 1.00 84.62 72 THR A CA 1
ATOM 563 C C . THR A 1 72 ? -1.569 10.562 6.392 1.00 84.62 72 THR A C 1
ATOM 565 O O . THR A 1 72 ? -2.262 9.551 6.316 1.00 84.62 72 THR A O 1
ATOM 568 N N . VAL A 1 73 ? -1.091 11.213 5.325 1.00 85.00 73 VAL A N 1
ATOM 569 C CA . VAL A 1 73 ? -1.351 10.827 3.933 1.00 85.00 73 VAL A CA 1
ATOM 570 C C . VAL A 1 73 ? -0.663 9.501 3.615 1.00 85.00 73 VAL A C 1
ATOM 572 O O . VAL A 1 73 ? -1.331 8.572 3.172 1.00 85.00 73 VAL A O 1
ATOM 575 N N . ASP A 1 74 ? 0.628 9.363 3.933 1.00 83.25 74 ASP A N 1
ATOM 576 C CA . ASP A 1 74 ? 1.379 8.123 3.680 1.00 83.25 74 ASP A CA 1
ATOM 577 C C . ASP A 1 74 ? 0.811 6.942 4.469 1.00 83.25 74 ASP A C 1
ATOM 579 O O . ASP A 1 74 ? 0.702 5.829 3.958 1.00 83.25 74 ASP A O 1
ATOM 583 N N . ARG A 1 75 ? 0.417 7.175 5.725 1.00 88.81 75 ARG A N 1
ATOM 584 C CA . ARG A 1 75 ? -0.244 6.166 6.554 1.00 88.81 75 ARG A CA 1
ATOM 585 C C . ARG A 1 75 ? -1.546 5.704 5.904 1.00 88.81 75 ARG A C 1
ATOM 587 O O . ARG A 1 75 ? -1.770 4.503 5.803 1.00 88.81 75 ARG A O 1
ATOM 594 N N . ASP A 1 76 ? -2.404 6.640 5.504 1.00 89.69 76 ASP A N 1
ATOM 595 C CA . ASP A 1 76 ? -3.712 6.328 4.921 1.00 89.69 76 ASP A CA 1
ATOM 596 C C . ASP A 1 76 ? -3.553 5.620 3.566 1.00 89.69 76 ASP A C 1
ATOM 598 O O . ASP A 1 76 ? -4.243 4.633 3.307 1.00 89.69 76 ASP A O 1
ATOM 602 N N . PHE A 1 77 ? -2.582 6.039 2.750 1.00 89.06 77 PHE A N 1
ATOM 603 C CA . PHE A 1 77 ? -2.200 5.369 1.506 1.00 89.06 77 PHE A CA 1
ATOM 604 C C . PHE A 1 77 ? -1.775 3.913 1.751 1.00 89.06 77 PHE A C 1
ATOM 606 O O . PHE A 1 77 ? -2.343 2.986 1.170 1.00 89.06 77 PHE A O 1
ATOM 613 N N . MET A 1 78 ? -0.821 3.686 2.660 1.00 88.62 78 MET A N 1
ATOM 614 C CA . MET A 1 78 ? -0.329 2.341 2.982 1.00 88.62 78 MET A CA 1
ATOM 615 C C . MET A 1 78 ? -1.426 1.459 3.592 1.00 88.62 78 MET A C 1
ATOM 617 O O . MET A 1 78 ? -1.510 0.267 3.289 1.00 88.62 78 MET A O 1
ATOM 621 N N . LEU A 1 79 ? -2.300 2.048 4.411 1.00 90.19 79 LEU A N 1
ATOM 622 C CA . LEU A 1 79 ? -3.476 1.382 4.960 1.00 90.19 79 LEU A CA 1
ATOM 623 C C . LEU A 1 79 ? -4.433 0.922 3.857 1.00 90.19 79 LEU A C 1
ATOM 625 O O . LEU A 1 79 ? -4.908 -0.212 3.911 1.00 90.19 79 LEU A O 1
ATOM 629 N N . ALA A 1 80 ? -4.721 1.772 2.870 1.00 89.88 80 ALA A N 1
ATOM 630 C CA . ALA A 1 80 ? -5.599 1.426 1.757 1.00 89.88 80 ALA A CA 1
ATOM 631 C C . ALA A 1 80 ? -5.024 0.283 0.909 1.00 89.88 80 ALA A C 1
ATOM 633 O O . ALA A 1 80 ? -5.759 -0.646 0.574 1.00 89.88 80 ALA A O 1
ATOM 634 N N . VAL A 1 81 ? -3.717 0.303 0.623 1.00 88.50 81 VAL A N 1
ATOM 635 C CA . VAL A 1 81 ? -3.033 -0.785 -0.098 1.00 88.50 81 VAL A CA 1
ATOM 636 C C . VAL A 1 81 ? -3.176 -2.113 0.648 1.00 88.50 81 VAL A C 1
ATOM 638 O O . VAL A 1 81 ? -3.629 -3.101 0.067 1.00 88.50 81 VAL A O 1
ATOM 641 N N . ASP A 1 82 ? -2.839 -2.134 1.940 1.00 88.12 82 ASP A N 1
ATOM 642 C CA . ASP A 1 82 ? -2.945 -3.342 2.762 1.00 88.12 82 ASP A CA 1
ATOM 643 C C . ASP A 1 82 ? -4.396 -3.835 2.869 1.00 88.12 82 ASP A C 1
ATOM 645 O O . ASP A 1 82 ? -4.663 -5.035 2.768 1.00 88.12 82 ASP A O 1
ATOM 649 N N . TYR A 1 83 ? -5.343 -2.913 3.064 1.00 87.94 83 TYR A N 1
ATOM 650 C CA . TYR A 1 83 ? -6.760 -3.237 3.187 1.00 87.94 83 TYR A CA 1
ATOM 651 C C . TYR A 1 83 ? -7.305 -3.868 1.906 1.00 87.94 83 TYR A C 1
ATOM 653 O O . TYR A 1 83 ? -7.917 -4.932 1.970 1.00 87.94 83 TYR A O 1
ATOM 661 N N . LEU A 1 84 ? -7.047 -3.260 0.745 1.00 85.38 84 LEU A N 1
ATOM 662 C CA . LEU A 1 84 ? -7.496 -3.785 -0.545 1.00 85.38 84 LEU A CA 1
ATOM 663 C C . LEU A 1 84 ? -6.877 -5.150 -0.857 1.00 85.38 84 LEU A C 1
ATOM 665 O O . LEU A 1 84 ? -7.557 -6.007 -1.408 1.00 85.38 84 LEU A O 1
ATOM 669 N N . HIS A 1 85 ? -5.613 -5.371 -0.490 1.00 82.62 85 HIS A N 1
ATOM 670 C CA . HIS A 1 85 ? -4.945 -6.650 -0.724 1.00 82.62 85 HIS A CA 1
ATOM 671 C C . HIS A 1 85 ? -5.519 -7.786 0.132 1.00 82.62 85 HIS A C 1
ATOM 673 O O . HIS A 1 85 ? -5.673 -8.909 -0.339 1.00 82.62 85 HIS A O 1
ATOM 679 N N . LEU A 1 86 ? -5.833 -7.504 1.398 1.00 77.69 86 LEU A N 1
ATOM 680 C CA . LEU A 1 86 ? -6.260 -8.522 2.359 1.00 77.69 86 LEU A CA 1
ATOM 681 C C . LEU A 1 86 ? -7.775 -8.764 2.363 1.00 77.69 86 LEU A C 1
ATOM 683 O O . LEU A 1 86 ? -8.228 -9.805 2.848 1.00 77.69 86 LEU A O 1
ATOM 687 N N . ARG A 1 87 ? -8.562 -7.818 1.837 1.00 73.31 87 ARG A N 1
ATOM 688 C CA . ARG A 1 87 ? -10.022 -7.937 1.733 1.00 73.31 87 ARG A CA 1
ATOM 689 C C . ARG A 1 87 ? -10.457 -9.062 0.795 1.00 73.31 87 ARG A C 1
ATOM 691 O O . ARG A 1 87 ? -11.492 -9.665 1.057 1.00 73.31 87 ARG A O 1
ATOM 698 N N . ASP A 1 88 ? -9.657 -9.384 -0.221 1.00 64.12 88 ASP A N 1
ATOM 699 C CA . ASP A 1 88 ? -9.963 -10.415 -1.224 1.00 64.12 88 ASP A CA 1
ATOM 700 C C . ASP A 1 88 ? -10.061 -11.852 -0.638 1.00 64.12 88 ASP A C 1
ATOM 702 O O . ASP A 1 88 ? -10.353 -12.785 -1.380 1.00 64.12 88 ASP A O 1
ATOM 706 N N . GLY A 1 89 ? -9.874 -12.073 0.678 1.00 53.69 89 GLY A N 1
ATOM 707 C CA . GLY A 1 89 ? -9.958 -13.429 1.247 1.00 53.69 89 GLY A CA 1
ATOM 708 C C . GLY A 1 89 ? -10.179 -13.617 2.757 1.00 53.69 89 GLY A C 1
ATOM 709 O O . GLY A 1 89 ? -9.944 -14.726 3.234 1.00 53.69 89 GLY A O 1
ATOM 710 N N . LYS A 1 90 ? -10.588 -12.613 3.560 1.00 54.62 90 LYS A N 1
ATOM 711 C CA . LYS A 1 90 ? -10.724 -12.782 5.035 1.00 54.62 90 LYS A CA 1
ATOM 712 C C . LYS A 1 90 ? -11.925 -12.073 5.678 1.00 54.62 90 LYS A C 1
ATOM 714 O O . LYS A 1 90 ? -12.393 -11.050 5.192 1.00 54.62 90 LYS A O 1
ATOM 719 N N . ARG A 1 91 ? -12.359 -12.596 6.844 1.00 55.88 91 ARG A N 1
ATOM 720 C CA . ARG A 1 91 ? -13.340 -11.971 7.761 1.00 55.88 91 ARG A CA 1
ATOM 721 C C . ARG A 1 91 ? -12.923 -10.533 8.103 1.00 55.88 91 ARG A C 1
ATOM 723 O O . ARG A 1 91 ? -11.847 -10.301 8.657 1.00 55.88 91 ARG A O 1
ATOM 730 N N . THR A 1 92 ? -13.808 -9.592 7.794 1.00 64.75 92 THR A N 1
ATOM 731 C CA . THR A 1 92 ? -13.550 -8.147 7.706 1.00 64.75 92 THR A CA 1
ATOM 732 C C . THR A 1 92 ? -13.137 -7.498 9.034 1.00 64.75 92 THR A C 1
ATOM 734 O O . THR A 1 92 ? -12.314 -6.585 9.034 1.00 64.75 92 THR A O 1
ATOM 737 N N . ASP A 1 93 ? -13.647 -7.983 10.170 1.00 65.88 93 ASP A N 1
ATOM 738 C CA . ASP A 1 93 ? -13.473 -7.312 11.470 1.00 65.88 93 ASP A CA 1
ATOM 739 C C . ASP A 1 93 ? -12.105 -7.554 12.121 1.00 65.88 93 ASP A C 1
ATOM 741 O O . ASP A 1 93 ? -11.467 -6.614 12.602 1.00 65.88 93 ASP A O 1
ATOM 745 N N . LEU A 1 94 ? -11.612 -8.798 12.094 1.00 67.94 94 LEU A N 1
ATOM 746 C CA . LEU A 1 94 ? -10.269 -9.132 12.592 1.00 67.94 94 LEU A CA 1
ATOM 747 C C . LEU A 1 94 ? -9.187 -8.486 11.724 1.00 67.94 94 LEU A C 1
ATOM 749 O O . LEU A 1 94 ? -8.187 -7.980 12.234 1.00 67.94 94 LEU A O 1
ATOM 753 N N . LEU A 1 95 ? -9.420 -8.455 10.409 1.00 76.00 95 LEU A N 1
ATOM 754 C CA . LEU A 1 95 ? -8.554 -7.767 9.461 1.00 76.00 95 LEU A CA 1
ATOM 755 C C . LEU A 1 95 ? -8.463 -6.268 9.778 1.00 76.00 95 LEU A C 1
ATOM 757 O O . LEU A 1 95 ? -7.373 -5.697 9.802 1.00 76.00 95 LEU A O 1
ATOM 761 N N . ARG A 1 96 ? -9.606 -5.639 10.056 1.00 77.50 96 ARG A N 1
ATOM 762 C CA . ARG A 1 96 ? -9.692 -4.216 10.378 1.00 77.50 96 ARG A CA 1
ATOM 763 C C . ARG A 1 96 ? -8.877 -3.851 11.619 1.00 77.50 96 ARG A C 1
ATOM 765 O O . ARG A 1 96 ? -8.095 -2.903 11.567 1.00 77.50 96 ARG A O 1
ATOM 772 N N . LEU A 1 97 ? -9.056 -4.585 12.719 1.00 76.38 97 LEU A N 1
ATOM 773 C CA . LEU A 1 97 ? -8.333 -4.337 13.974 1.00 76.38 97 LEU A CA 1
ATOM 774 C C . LEU A 1 97 ? -6.821 -4.475 13.778 1.00 76.38 97 LEU A C 1
ATOM 776 O O . LEU A 1 97 ? -6.073 -3.562 14.120 1.00 76.38 97 LEU A O 1
ATOM 780 N N . HIS A 1 98 ? -6.389 -5.556 13.127 1.00 83.12 98 HIS A N 1
ATOM 781 C CA . HIS A 1 98 ? -4.979 -5.789 12.831 1.00 83.12 98 HIS A CA 1
ATOM 782 C C . HIS A 1 98 ? -4.354 -4.648 12.011 1.00 83.12 98 HIS A C 1
ATOM 784 O O . HIS A 1 98 ? -3.262 -4.170 12.320 1.00 83.12 98 HIS A O 1
ATOM 790 N N . LEU A 1 99 ? -5.058 -4.171 10.982 1.00 86.50 99 LEU A N 1
ATOM 791 C CA . LEU A 1 99 ? -4.588 -3.058 10.160 1.00 86.50 99 LEU A CA 1
ATOM 792 C C . LEU A 1 99 ? -4.576 -1.731 10.923 1.00 86.50 99 LEU A C 1
ATOM 794 O O . LEU A 1 99 ? -3.643 -0.944 10.769 1.00 86.50 99 LEU A O 1
ATOM 798 N N . ALA A 1 100 ? -5.565 -1.490 11.783 1.00 83.44 100 ALA A N 1
ATOM 799 C CA . ALA A 1 100 ? -5.599 -0.298 12.619 1.00 83.44 100 ALA A CA 1
ATOM 800 C C . ALA A 1 100 ? -4.427 -0.248 13.615 1.00 83.44 100 ALA A C 1
ATOM 802 O O . ALA A 1 100 ? -3.855 0.825 13.834 1.00 83.44 100 ALA A O 1
ATOM 803 N N . GLU A 1 101 ? -4.030 -1.394 14.174 1.00 82.81 101 GLU A N 1
ATOM 804 C CA . GLU A 1 101 ? -2.843 -1.514 15.029 1.00 82.81 101 GLU A CA 1
ATOM 805 C C . GLU A 1 101 ? -1.558 -1.294 14.229 1.00 82.81 101 GLU A C 1
ATOM 807 O O . GLU A 1 101 ? -0.739 -0.451 14.606 1.00 82.81 101 GLU A O 1
ATOM 812 N N . LYS A 1 102 ? -1.412 -1.996 13.094 1.00 85.44 102 LYS A N 1
ATOM 813 C CA . LYS A 1 102 ? -0.242 -1.912 12.204 1.00 85.44 102 LYS A CA 1
ATOM 814 C C . LYS A 1 102 ? 0.054 -0.472 11.783 1.00 85.44 102 LYS A C 1
ATOM 816 O O . LYS A 1 102 ? 1.205 -0.046 11.821 1.00 85.44 102 LYS A O 1
ATOM 821 N N . HIS A 1 103 ? -0.985 0.281 11.424 1.00 85.19 103 HIS A N 1
ATOM 822 C CA . HIS A 1 103 ? -0.872 1.664 10.946 1.00 85.19 103 HIS A CA 1
ATOM 823 C C . HIS A 1 103 ? -0.961 2.714 12.061 1.00 85.19 103 HIS A C 1
ATOM 825 O O . HIS A 1 103 ? -0.958 3.917 11.796 1.00 85.19 103 HIS A O 1
ATOM 831 N N . GLY A 1 104 ? -1.015 2.291 13.328 1.00 78.75 104 GLY A N 1
ATOM 832 C CA . GLY A 1 104 ? -0.983 3.196 14.477 1.00 78.75 104 GLY A CA 1
ATOM 833 C C . GLY A 1 104 ? -2.203 4.116 14.584 1.00 78.75 104 GLY A C 1
ATOM 834 O O . GLY A 1 104 ? -2.077 5.223 15.113 1.00 78.75 104 GLY A O 1
ATOM 835 N N . LEU A 1 105 ? -3.369 3.673 14.099 1.00 78.62 105 LEU A N 1
ATOM 836 C CA . LEU A 1 105 ? -4.649 4.377 14.263 1.00 78.62 105 LEU A CA 1
ATOM 837 C C . LEU A 1 105 ? -5.178 4.292 15.705 1.00 78.62 105 LEU A C 1
ATOM 839 O O . LEU A 1 105 ? -5.993 5.114 16.103 1.00 78.62 105 LEU A O 1
ATOM 843 N N . LEU A 1 106 ? -4.704 3.320 16.489 1.00 69.00 106 LEU A N 1
ATOM 844 C CA . LEU A 1 106 ? -5.221 2.998 17.826 1.00 69.00 106 LEU A CA 1
ATOM 845 C C . LEU A 1 106 ? -4.465 3.652 18.994 1.00 69.00 106 LEU A C 1
ATOM 847 O O . LEU A 1 106 ? -4.867 3.495 20.140 1.00 69.00 106 LEU A O 1
ATOM 851 N N . LYS A 1 107 ? -3.366 4.379 18.744 1.00 57.56 107 LYS A N 1
ATOM 852 C CA . LYS A 1 107 ? -2.439 4.772 19.824 1.00 57.56 107 LYS A CA 1
ATOM 853 C C . LYS A 1 107 ? -2.942 5.861 20.782 1.00 57.56 107 LYS A C 1
ATOM 855 O O . LYS A 1 107 ? -2.434 5.911 21.893 1.00 57.56 107 LYS A O 1
ATOM 860 N N . ASN A 1 108 ? -3.922 6.687 20.398 1.00 50.53 108 ASN A N 1
ATOM 861 C CA . ASN A 1 108 ? -4.340 7.847 21.207 1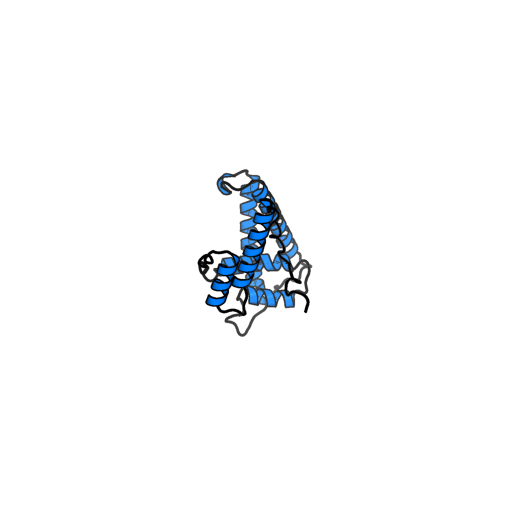.00 50.53 108 ASN A CA 1
ATOM 862 C C . ASN A 1 108 ? -5.846 7.927 21.496 1.00 50.53 108 ASN A C 1
ATOM 864 O O . ASN A 1 108 ? -6.272 8.842 22.193 1.00 50.53 108 ASN A O 1
ATOM 868 N N . ASP A 1 109 ? -6.657 7.004 20.981 1.00 48.00 109 ASP A N 1
ATOM 869 C CA . ASP A 1 109 ? -8.112 7.137 21.030 1.00 48.00 109 ASP A CA 1
ATOM 870 C C . ASP A 1 109 ? -8.721 5.935 21.761 1.00 48.00 109 ASP A C 1
ATOM 872 O O . ASP A 1 109 ? -8.914 4.865 21.184 1.00 48.00 109 ASP A O 1
ATOM 876 N N . LYS A 1 110 ? -9.044 6.106 23.055 1.00 46.72 110 LYS A N 1
ATOM 877 C CA . LYS A 1 110 ? -9.788 5.105 23.856 1.00 46.72 110 LYS A CA 1
ATOM 878 C C . LYS A 1 110 ? -11.148 4.750 23.229 1.00 46.72 110 LYS A C 1
ATOM 880 O O . LYS A 1 110 ? -11.759 3.760 23.618 1.00 46.72 110 LYS A O 1
ATOM 885 N N . LYS A 1 111 ? -11.621 5.536 22.255 1.00 51.75 111 LYS A N 1
ATOM 886 C CA . LYS A 1 111 ? -12.783 5.245 21.413 1.00 51.75 111 LYS A CA 1
ATOM 887 C C . LYS A 1 111 ? -12.341 5.080 19.961 1.00 51.75 111 LYS A C 1
ATOM 889 O O . LYS A 1 111 ? -12.558 5.964 19.137 1.00 51.75 111 LYS A O 1
ATOM 894 N N . TYR A 1 112 ? -11.783 3.921 19.621 1.00 60.44 112 TYR A N 1
ATOM 895 C CA . TYR A 1 112 ? -11.694 3.511 18.223 1.00 60.44 112 TYR A CA 1
ATOM 896 C C . TYR A 1 112 ? -13.103 3.468 17.623 1.00 60.44 112 TYR A C 1
ATOM 898 O O . TYR A 1 112 ? -13.890 2.562 17.900 1.00 60.44 112 TYR A O 1
ATOM 906 N N . ARG A 1 113 ? -13.446 4.476 16.820 1.00 64.19 113 ARG A N 1
ATOM 907 C CA . ARG A 1 113 ? -14.683 4.469 16.044 1.00 64.19 113 ARG A CA 1
ATOM 908 C C . ARG A 1 113 ? -14.381 3.787 14.722 1.00 64.19 113 ARG A C 1
ATOM 910 O O . ARG A 1 113 ? -13.502 4.220 13.984 1.00 64.19 113 ARG A O 1
ATOM 917 N N . GLU A 1 114 ? -15.145 2.751 14.402 1.00 69.62 114 GLU A N 1
ATOM 918 C CA . GLU A 1 114 ? -15.088 2.042 13.119 1.00 69.62 114 GLU A CA 1
ATOM 919 C C . GLU A 1 114 ? -15.106 3.001 11.912 1.00 69.62 114 GLU A C 1
ATOM 921 O O . GLU A 1 114 ? -14.407 2.793 10.922 1.00 69.62 114 GLU A O 1
ATOM 926 N N . ASN A 1 115 ? -15.822 4.119 12.043 1.00 72.56 115 ASN A N 1
ATOM 927 C CA . ASN A 1 115 ? -15.881 5.182 11.045 1.00 72.56 115 ASN A CA 1
ATOM 928 C C . ASN A 1 115 ? -14.505 5.809 10.764 1.00 72.56 115 ASN A C 1
ATOM 930 O O . ASN A 1 115 ? -14.204 6.105 9.614 1.00 72.56 115 ASN A O 1
ATOM 934 N N . THR A 1 116 ? -13.641 5.967 11.770 1.00 80.12 116 THR A N 1
ATOM 935 C CA . THR A 1 116 ? -12.297 6.548 11.611 1.00 80.12 116 THR A CA 1
ATOM 936 C C . THR A 1 116 ? -11.410 5.680 10.722 1.00 80.12 116 THR A C 1
ATOM 938 O O . THR A 1 116 ? -10.649 6.204 9.910 1.00 80.12 116 THR A O 1
ATOM 941 N N . PHE A 1 117 ? -11.535 4.355 10.828 1.00 85.25 117 PHE A N 1
ATOM 942 C CA . PHE A 1 117 ? -10.807 3.426 9.968 1.00 85.25 117 PHE A CA 1
ATOM 943 C C . PHE A 1 117 ? -11.257 3.538 8.516 1.00 85.25 117 PHE A C 1
ATOM 945 O O . PHE A 1 117 ? -10.425 3.736 7.636 1.00 85.25 117 PHE A O 1
ATOM 952 N N . TYR A 1 118 ? -12.565 3.466 8.261 1.00 84.25 118 TYR A N 1
ATOM 953 C CA . TYR A 1 118 ? -13.074 3.552 6.893 1.00 84.25 118 TYR A CA 1
ATOM 954 C C . TYR A 1 118 ? -12.857 4.937 6.276 1.00 84.25 118 TYR A C 1
ATOM 956 O O . TYR A 1 118 ? -12.605 5.030 5.080 1.00 84.25 118 TYR A O 1
ATOM 964 N N . LEU A 1 119 ? -12.856 6.010 7.075 1.00 85.69 119 LEU A N 1
ATOM 965 C CA . LEU A 1 119 ? -12.439 7.339 6.620 1.00 85.69 119 LEU A CA 1
ATOM 966 C C . LEU A 1 119 ? -10.969 7.354 6.181 1.00 85.69 119 LEU A C 1
ATOM 968 O O . LEU A 1 119 ? -10.669 7.872 5.109 1.00 85.69 119 LEU A O 1
ATOM 972 N N . ALA A 1 120 ? -10.064 6.765 6.969 1.00 88.06 120 ALA A N 1
ATOM 973 C CA . ALA A 1 120 ? -8.651 6.650 6.605 1.00 88.06 120 ALA A CA 1
ATOM 974 C C . ALA A 1 120 ? -8.451 5.800 5.339 1.00 88.06 120 ALA A C 1
ATOM 976 O O . ALA A 1 120 ? -7.732 6.212 4.432 1.00 88.06 120 ALA A O 1
ATOM 977 N N . VAL A 1 121 ? -9.149 4.664 5.230 1.00 89.31 121 VAL A N 1
ATOM 978 C CA . VAL A 1 121 ? -9.137 3.822 4.023 1.00 89.31 121 VAL A CA 1
ATOM 979 C C . VAL A 1 121 ? -9.656 4.594 2.810 1.00 89.31 121 VAL A C 1
ATOM 981 O O . VAL A 1 121 ? -9.014 4.571 1.768 1.00 89.31 121 VAL A O 1
ATOM 984 N N . ASN A 1 122 ? -10.771 5.321 2.927 1.00 89.69 122 ASN A N 1
ATOM 985 C CA . ASN A 1 122 ? -11.333 6.096 1.818 1.00 89.69 122 ASN A CA 1
ATOM 986 C C . ASN A 1 122 ? -10.383 7.203 1.340 1.00 89.69 122 ASN A C 1
ATOM 988 O O . ASN A 1 122 ? -10.215 7.361 0.132 1.00 89.69 122 ASN A O 1
ATOM 992 N N . ARG A 1 123 ? -9.727 7.927 2.260 1.00 89.88 123 ARG A N 1
ATOM 993 C CA . ARG A 1 123 ? -8.691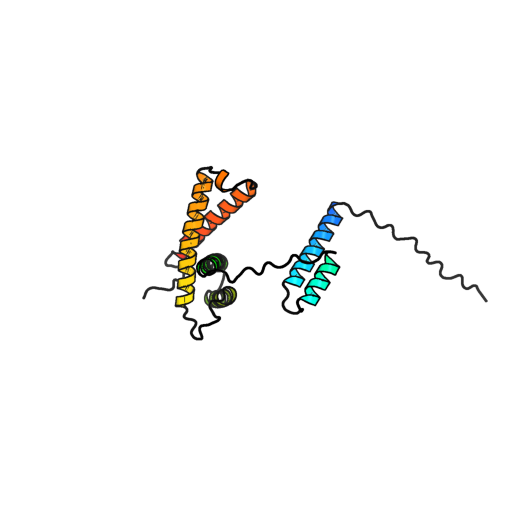 8.913 1.903 1.00 89.88 123 ARG A CA 1
ATOM 994 C C . ARG A 1 123 ? -7.519 8.252 1.180 1.00 89.88 123 ARG A C 1
ATOM 996 O O . ARG A 1 123 ? -7.114 8.714 0.120 1.00 89.88 123 ARG A O 1
ATOM 1003 N N . GLY A 1 124 ? -7.028 7.128 1.700 1.00 91.62 124 GLY A N 1
ATOM 1004 C CA . GLY A 1 124 ? -5.961 6.365 1.055 1.00 91.62 124 GLY A CA 1
ATOM 1005 C C . GLY A 1 124 ? -6.339 5.824 -0.324 1.00 91.62 124 GLY A C 1
ATOM 1006 O O . GLY A 1 124 ? -5.511 5.828 -1.226 1.00 91.62 124 GLY A O 1
ATOM 1007 N N . ILE A 1 125 ? -7.594 5.406 -0.522 1.00 91.88 125 ILE A N 1
ATOM 1008 C CA . ILE A 1 125 ? -8.113 4.954 -1.821 1.00 91.88 125 ILE A CA 1
ATOM 1009 C C . ILE A 1 125 ? -8.130 6.094 -2.843 1.00 91.88 125 ILE A C 1
ATOM 1011 O O . ILE A 1 125 ? -7.802 5.857 -4.002 1.00 91.88 125 ILE A O 1
ATOM 1015 N N . GLN A 1 126 ? -8.501 7.314 -2.439 1.00 92.38 126 GLN A N 1
ATOM 1016 C CA . GLN A 1 126 ? -8.460 8.482 -3.328 1.00 92.38 126 GLN A CA 1
ATOM 1017 C C . GLN A 1 126 ? -7.027 8.774 -3.789 1.00 92.38 126 GLN A C 1
ATOM 1019 O O . GLN A 1 126 ? -6.789 8.933 -4.985 1.00 92.38 126 GLN A O 1
ATOM 1024 N N . GLU A 1 127 ? -6.072 8.764 -2.857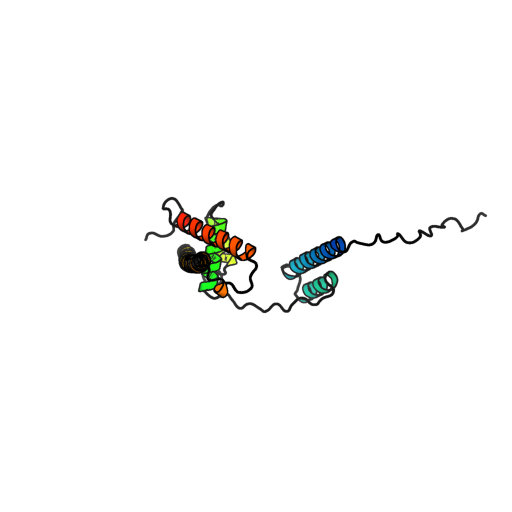 1.00 90.75 127 GLU A N 1
ATOM 1025 C CA . GLU A 1 127 ? -4.654 8.966 -3.169 1.00 90.75 127 GLU A CA 1
ATOM 1026 C C . GLU A 1 127 ? -4.084 7.846 -4.044 1.00 90.75 127 GLU A C 1
ATOM 1028 O O . GLU A 1 127 ? -3.412 8.117 -5.038 1.00 90.75 127 GLU A O 1
ATOM 1033 N N . LEU A 1 128 ? -4.403 6.588 -3.728 1.00 91.19 128 LEU A N 1
ATOM 1034 C CA . LEU A 1 128 ? -3.983 5.431 -4.515 1.00 91.19 128 LEU A CA 1
ATOM 1035 C C . LEU A 1 128 ? -4.549 5.471 -5.933 1.00 91.19 128 LEU A C 1
ATOM 1037 O O . LEU A 1 128 ? -3.821 5.176 -6.874 1.00 91.19 128 LEU A O 1
ATOM 1041 N N . GLN A 1 129 ? -5.816 5.860 -6.099 1.00 92.50 129 GLN A N 1
ATOM 1042 C CA . GLN A 1 129 ? -6.411 6.014 -7.422 1.00 92.50 129 GLN A CA 1
ATOM 1043 C C . GLN A 1 129 ? -5.686 7.100 -8.219 1.00 92.50 129 GLN A C 1
ATOM 1045 O O . GLN A 1 129 ? -5.278 6.844 -9.347 1.00 92.50 129 GLN A O 1
ATOM 1050 N N . ARG A 1 130 ? -5.489 8.288 -7.631 1.00 91.06 130 ARG A N 1
ATOM 1051 C CA . ARG A 1 130 ? -4.790 9.398 -8.293 1.00 91.06 130 ARG A CA 1
ATOM 1052 C C . ARG A 1 130 ? -3.381 8.991 -8.719 1.00 91.06 130 ARG A C 1
ATOM 1054 O O . ARG A 1 130 ? -2.998 9.230 -9.859 1.00 91.06 130 ARG A O 1
ATOM 1061 N N . PHE A 1 131 ? -2.637 8.356 -7.815 1.00 89.38 131 PHE A N 1
ATOM 1062 C CA . PHE A 1 131 ? -1.284 7.883 -8.082 1.00 89.38 131 PHE A CA 1
ATOM 1063 C C . PHE A 1 131 ? -1.254 6.826 -9.191 1.00 89.38 131 PHE A C 1
ATOM 1065 O O . PHE A 1 131 ? -0.499 6.976 -10.146 1.00 89.38 131 PHE A O 1
ATOM 1072 N N . ALA A 1 132 ? -2.089 5.786 -9.094 1.00 89.88 132 ALA A N 1
ATOM 1073 C CA . ALA A 1 132 ? -2.115 4.697 -10.066 1.00 89.88 132 ALA A CA 1
ATOM 1074 C C . ALA A 1 132 ? -2.523 5.180 -11.464 1.00 89.88 132 ALA A C 1
ATOM 1076 O O . ALA A 1 132 ? -1.899 4.787 -12.446 1.00 89.88 132 ALA A O 1
ATOM 1077 N N . THR A 1 133 ? -3.528 6.056 -11.557 1.00 92.88 133 THR A N 1
ATOM 1078 C CA . THR A 1 133 ? -3.958 6.652 -12.828 1.00 92.88 133 THR A CA 1
ATOM 1079 C C . THR A 1 133 ? -2.850 7.504 -13.437 1.00 92.88 133 THR A C 1
ATOM 1081 O O . THR A 1 133 ? -2.466 7.250 -14.573 1.00 92.88 133 THR A O 1
ATOM 1084 N N . HIS A 1 134 ? -2.274 8.438 -12.674 1.00 90.44 134 HIS A N 1
ATOM 1085 C CA . HIS A 1 134 ? -1.200 9.293 -13.179 1.00 90.44 134 HIS A CA 1
ATOM 1086 C C . HIS A 1 134 ? 0.014 8.476 -13.640 1.00 90.44 134 HIS A C 1
ATOM 1088 O O . HIS A 1 134 ? 0.574 8.726 -14.702 1.00 90.44 134 HIS A O 1
ATOM 1094 N N . TRP A 1 135 ? 0.403 7.461 -12.867 1.00 90.56 135 TRP A N 1
ATOM 1095 C CA . TRP A 1 135 ? 1.530 6.601 -13.212 1.00 90.56 135 TRP A CA 1
ATOM 1096 C C . TRP A 1 135 ? 1.277 5.818 -14.510 1.00 90.56 135 TRP A C 1
ATOM 1098 O O . TRP A 1 135 ? 2.152 5.759 -15.373 1.00 90.56 135 TRP A O 1
ATOM 1108 N N . LEU A 1 136 ? 0.076 5.250 -14.685 1.00 89.94 136 LEU A N 1
ATOM 1109 C CA . LEU A 1 136 ? -0.296 4.529 -15.909 1.00 89.94 136 LEU A CA 1
ATOM 1110 C C . LEU A 1 136 ? -0.394 5.456 -17.128 1.00 89.94 136 LEU A C 1
ATOM 1112 O O . LEU A 1 136 ? 0.002 5.058 -18.219 1.00 89.94 136 LEU A O 1
ATOM 1116 N N . GLU A 1 137 ? -0.850 6.697 -16.957 1.00 90.94 137 GLU A N 1
ATOM 1117 C CA . GLU A 1 137 ? -0.822 7.709 -18.022 1.00 90.94 137 GLU A CA 1
ATOM 1118 C C . GLU A 1 137 ? 0.611 7.981 -18.499 1.00 90.94 137 GLU A C 1
ATOM 1120 O O . GLU A 1 137 ? 0.863 8.002 -19.705 1.00 90.94 137 GLU A O 1
ATOM 1125 N N . GLN A 1 138 ? 1.574 8.122 -17.578 1.00 87.06 138 GLN A N 1
ATOM 1126 C CA . GLN A 1 138 ? 2.995 8.255 -17.939 1.00 87.06 138 GLN A CA 1
ATOM 1127 C C . GLN A 1 138 ? 3.526 7.000 -18.649 1.00 87.06 138 GLN A C 1
ATOM 1129 O O . GLN A 1 138 ? 4.332 7.098 -19.573 1.00 87.06 138 GLN A O 1
ATOM 1134 N N . PHE A 1 139 ? 3.050 5.817 -18.253 1.00 86.88 139 PHE A N 1
ATOM 1135 C CA . PHE A 1 139 ? 3.473 4.551 -18.849 1.00 86.88 139 PHE A CA 1
ATOM 1136 C C . PHE A 1 139 ? 2.975 4.401 -20.290 1.00 86.88 139 PHE A C 1
ATOM 1138 O O . PHE A 1 139 ? 3.773 4.149 -21.190 1.00 86.88 139 PHE A O 1
ATOM 1145 N N . TYR A 1 140 ? 1.677 4.602 -20.533 1.00 87.19 140 TYR A N 1
ATOM 1146 C CA . TYR A 1 140 ? 1.096 4.444 -21.870 1.00 87.19 140 TYR A CA 1
ATOM 1147 C C . TYR A 1 140 ? 1.434 5.590 -22.824 1.00 87.19 140 TYR A C 1
ATOM 1149 O O . TYR A 1 140 ? 1.457 5.378 -24.033 1.00 87.19 140 TYR A O 1
ATOM 1157 N N . SER A 1 141 ? 1.736 6.785 -22.308 1.00 86.88 141 SER A N 1
ATOM 1158 C CA . SER A 1 141 ? 2.264 7.881 -23.135 1.00 86.88 141 SER A CA 1
ATOM 1159 C C . SER A 1 141 ? 3.709 7.655 -23.592 1.00 86.88 141 SER A C 1
ATOM 1161 O O . SER A 1 141 ? 4.211 8.425 -24.407 1.00 86.88 141 SER A O 1
ATOM 1163 N N . GLY A 1 142 ? 4.387 6.612 -23.095 1.00 79.88 142 GLY A N 1
ATOM 1164 C CA . GLY A 1 142 ? 5.779 6.328 -23.438 1.00 79.88 142 GLY A CA 1
ATOM 1165 C C . GLY A 1 142 ? 6.759 7.358 -22.873 1.00 79.88 142 GLY A C 1
ATOM 1166 O O . GLY A 1 142 ? 7.872 7.484 -23.384 1.00 79.88 142 GLY A O 1
ATOM 1167 N N . ASN A 1 143 ? 6.374 8.100 -21.828 1.00 80.44 143 ASN A N 1
ATOM 1168 C CA . ASN A 1 143 ? 7.244 9.080 -21.187 1.00 80.44 143 ASN A CA 1
ATOM 1169 C C . ASN A 1 143 ? 8.276 8.383 -20.284 1.00 80.44 143 ASN A C 1
ATOM 1171 O O . ASN A 1 143 ? 8.170 8.373 -19.058 1.00 80.44 143 ASN A O 1
ATOM 1175 N N . PHE A 1 144 ? 9.287 7.764 -20.896 1.00 70.12 144 PHE A N 1
ATOM 1176 C CA . PHE A 1 144 ? 10.293 6.986 -20.171 1.00 70.12 144 PHE A CA 1
ATOM 1177 C C . PHE A 1 144 ? 11.233 7.833 -19.302 1.00 70.12 144 PHE A C 1
ATOM 1179 O O . PHE A 1 144 ? 11.830 7.303 -18.364 1.00 70.12 144 PHE A O 1
ATOM 1186 N N . GLU A 1 145 ? 11.310 9.148 -19.534 1.00 73.25 145 GLU A N 1
ATOM 1187 C CA . GLU A 1 145 ? 12.055 10.073 -18.670 1.00 73.25 145 GLU A CA 1
ATOM 1188 C C . GLU A 1 145 ? 11.472 10.132 -17.251 1.00 73.25 145 GLU A C 1
ATOM 1190 O O . GLU A 1 145 ? 12.226 10.225 -16.282 1.00 73.25 145 GLU A O 1
ATOM 1195 N N . PHE A 1 146 ? 10.151 9.967 -17.108 1.00 74.50 146 PHE A N 1
ATOM 1196 C CA . PHE A 1 146 ? 9.471 9.897 -15.811 1.00 74.50 146 PHE A CA 1
ATOM 1197 C C . PHE A 1 146 ? 9.926 8.694 -14.964 1.00 74.50 146 PHE A C 1
ATOM 1199 O O . PHE A 1 146 ? 9.949 8.768 -13.734 1.00 74.50 146 PHE A O 1
ATOM 1206 N N . PHE A 1 147 ? 10.319 7.587 -15.602 1.00 74.94 147 PHE A N 1
ATOM 1207 C CA . PHE A 1 147 ? 10.751 6.368 -14.910 1.00 74.94 147 PHE A CA 1
ATOM 1208 C C . PHE A 1 147 ? 12.262 6.319 -14.654 1.00 74.94 147 PHE A C 1
ATOM 1210 O O . PHE A 1 147 ? 12.715 5.494 -13.861 1.00 74.94 147 PHE A O 1
ATOM 1217 N N . GLY A 1 148 ? 13.049 7.201 -15.277 1.00 74.62 148 GLY A N 1
ATOM 1218 C CA . GLY A 1 148 ? 14.509 7.203 -15.181 1.00 74.62 148 GLY A CA 1
ATOM 1219 C C . GLY A 1 148 ? 15.158 5.942 -15.771 1.00 74.62 148 GLY A C 1
ATOM 1220 O O . GLY A 1 148 ? 14.572 5.228 -16.580 1.00 74.62 148 GLY A O 1
ATOM 1221 N N . LYS A 1 149 ? 16.399 5.638 -15.361 1.00 70.62 149 LYS A N 1
ATOM 1222 C CA . LYS A 1 149 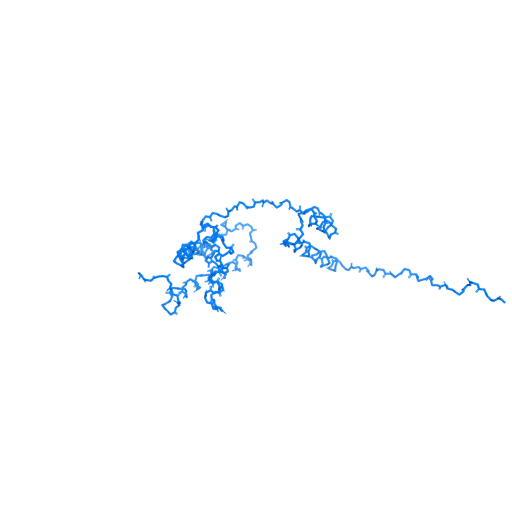? 17.136 4.427 -15.786 1.00 70.62 149 LYS A CA 1
ATOM 1223 C C . LYS A 1 149 ? 16.642 3.179 -15.044 1.00 70.62 149 LYS A C 1
ATOM 1225 O O . LYS A 1 149 ? 17.393 2.563 -14.287 1.00 70.62 149 LYS A O 1
ATOM 1230 N N . VAL A 1 150 ? 15.369 2.835 -15.200 1.00 69.00 150 VAL A N 1
ATOM 1231 C CA . VAL A 1 150 ? 14.779 1.634 -14.601 1.00 69.00 150 VAL A CA 1
ATOM 1232 C C . VAL A 1 150 ? 14.620 0.559 -15.669 1.00 69.00 150 VAL A C 1
ATOM 1234 O O . VAL A 1 150 ? 14.250 0.824 -16.807 1.00 69.00 150 VAL A O 1
ATOM 1237 N N . ASP A 1 151 ? 14.937 -0.668 -15.273 1.00 78.75 151 ASP A N 1
ATOM 1238 C CA . ASP A 1 151 ? 14.735 -1.891 -16.045 1.00 78.75 151 ASP A CA 1
ATOM 1239 C C . ASP A 1 151 ? 13.292 -1.987 -16.575 1.00 78.75 151 ASP A C 1
ATOM 1241 O O . ASP A 1 151 ? 12.327 -1.868 -15.813 1.00 78.75 151 ASP A O 1
ATOM 1245 N N . THR A 1 152 ? 13.149 -2.198 -17.884 1.00 78.50 152 THR A N 1
ATOM 1246 C CA . THR A 1 152 ? 11.868 -2.191 -18.599 1.00 78.50 152 THR A CA 1
ATOM 1247 C C . THR A 1 152 ? 10.900 -3.241 -18.055 1.00 78.50 152 THR A C 1
ATOM 1249 O O . THR A 1 152 ? 9.695 -2.985 -17.990 1.00 78.50 152 THR A O 1
ATOM 1252 N N . ASP A 1 153 ? 11.406 -4.383 -17.586 1.00 81.50 153 ASP A N 1
ATOM 1253 C CA . ASP A 1 153 ? 10.575 -5.439 -17.001 1.00 81.50 153 ASP A CA 1
ATOM 1254 C C . ASP A 1 153 ? 10.032 -5.035 -15.627 1.00 81.50 153 ASP A C 1
ATOM 1256 O O . ASP A 1 153 ? 8.885 -5.333 -15.286 1.00 81.50 153 ASP A O 1
ATOM 1260 N N . LYS A 1 154 ? 10.802 -4.260 -14.855 1.00 81.62 154 LYS A N 1
ATOM 1261 C CA . LYS A 1 154 ? 10.328 -3.700 -13.580 1.00 81.62 154 LYS A CA 1
ATOM 1262 C C . LYS A 1 154 ? 9.257 -2.641 -13.796 1.00 81.62 154 LYS A C 1
ATOM 1264 O O . LYS A 1 154 ? 8.317 -2.584 -13.005 1.00 81.62 154 LYS A O 1
ATOM 1269 N N . ILE A 1 155 ? 9.379 -1.830 -14.849 1.00 82.31 155 ILE A N 1
ATOM 1270 C CA . ILE A 1 155 ? 8.358 -0.841 -15.219 1.00 82.31 155 ILE A CA 1
ATOM 1271 C C . ILE A 1 155 ? 7.063 -1.567 -15.605 1.00 82.31 155 ILE A C 1
ATOM 1273 O O . ILE A 1 155 ? 6.013 -1.269 -15.040 1.00 82.31 155 ILE A O 1
ATOM 1277 N N . LYS A 1 156 ? 7.132 -2.581 -16.478 1.00 84.94 156 LYS A N 1
ATOM 1278 C CA . LYS A 1 156 ? 5.959 -3.387 -16.861 1.00 84.94 156 LYS A CA 1
ATOM 1279 C C . LYS A 1 156 ? 5.298 -4.058 -15.659 1.00 84.94 156 LYS A C 1
ATOM 1281 O O . LYS A 1 156 ? 4.094 -3.923 -15.467 1.00 84.94 156 LYS A O 1
ATOM 1286 N N . HIS A 1 157 ? 6.083 -4.698 -14.794 1.00 84.75 157 HIS A N 1
ATOM 1287 C CA . HIS A 1 157 ? 5.544 -5.327 -13.591 1.00 84.75 157 HIS A CA 1
ATOM 1288 C C . HIS A 1 157 ? 4.888 -4.310 -12.641 1.00 84.75 157 HIS A C 1
ATOM 1290 O O . HIS A 1 157 ? 3.900 -4.601 -11.965 1.00 84.75 157 HIS A O 1
ATOM 1296 N N . HIS A 1 158 ? 5.411 -3.084 -12.579 1.00 83.25 158 HIS A N 1
ATOM 1297 C CA . HIS A 1 158 ? 4.782 -2.020 -11.806 1.00 83.25 158 HIS A CA 1
ATOM 1298 C C . HIS A 1 158 ? 3.453 -1.562 -12.425 1.00 83.25 158 HIS A C 1
ATOM 1300 O O . HIS A 1 158 ? 2.498 -1.339 -11.679 1.00 83.25 158 HIS A O 1
ATOM 1306 N N . ALA A 1 159 ? 3.360 -1.503 -13.757 1.00 86.94 159 ALA A N 1
ATOM 1307 C CA . ALA A 1 159 ? 2.118 -1.211 -14.474 1.00 86.94 159 ALA A CA 1
ATOM 1308 C C . ALA A 1 159 ? 1.021 -2.234 -14.139 1.00 86.94 159 ALA A C 1
ATOM 1310 O O . ALA A 1 159 ? -0.067 -1.849 -13.714 1.00 86.94 159 ALA A O 1
ATOM 1311 N N . GLU A 1 160 ? 1.340 -3.532 -14.188 1.00 88.88 160 GLU A N 1
ATOM 1312 C CA . GLU A 1 160 ? 0.416 -4.615 -13.809 1.00 88.88 160 GLU A CA 1
ATOM 1313 C C . GLU A 1 160 ? -0.123 -4.437 -12.380 1.00 88.88 160 GLU A C 1
ATOM 1315 O O . GLU A 1 160 ? -1.308 -4.641 -12.098 1.00 88.88 160 GLU A O 1
ATOM 1320 N N . ARG A 1 161 ? 0.745 -4.019 -11.449 1.00 86.44 161 ARG A N 1
ATOM 1321 C CA . ARG A 1 161 ? 0.351 -3.747 -10.062 1.00 86.44 161 ARG A CA 1
ATOM 1322 C C . ARG A 1 161 ? -0.567 -2.532 -9.946 1.00 86.44 161 ARG A C 1
ATOM 1324 O O . ARG A 1 161 ? -1.481 -2.569 -9.119 1.00 86.44 161 ARG A O 1
ATOM 1331 N N . MET A 1 162 ? -0.343 -1.486 -10.741 1.00 89.50 162 MET A N 1
ATOM 1332 C CA . MET A 1 162 ? -1.203 -0.298 -10.771 1.00 89.50 162 MET A CA 1
ATOM 1333 C C . MET A 1 162 ? -2.577 -0.611 -11.364 1.00 89.50 162 MET A C 1
ATOM 1335 O O . MET A 1 162 ? -3.595 -0.249 -10.772 1.00 89.50 162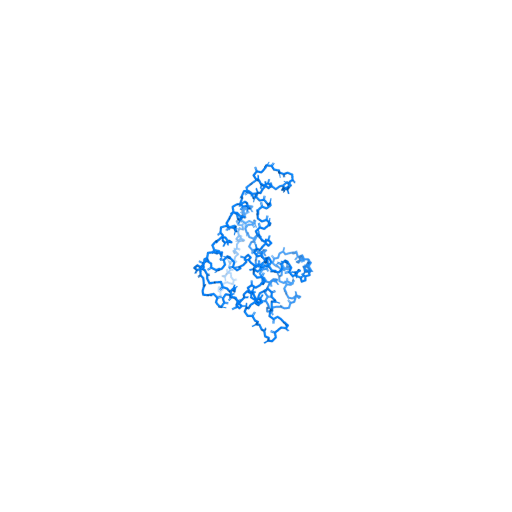 MET A O 1
ATOM 1339 N N . GLU A 1 163 ? -2.633 -1.377 -12.453 1.00 91.12 163 GLU A N 1
ATOM 1340 C CA . GLU A 1 163 ? -3.895 -1.863 -13.019 1.00 91.12 163 GLU A CA 1
ATOM 1341 C C . GLU A 1 163 ? -4.668 -2.726 -12.010 1.00 91.12 163 GLU A C 1
ATOM 1343 O O . GLU A 1 163 ? -5.870 -2.542 -11.798 1.00 91.12 163 GLU A O 1
ATOM 1348 N N . MET A 1 164 ? -3.976 -3.644 -11.326 1.00 88.69 164 MET A N 1
ATOM 1349 C CA . MET A 1 164 ? -4.577 -4.476 -10.283 1.00 88.69 164 MET A CA 1
ATOM 1350 C C . MET A 1 164 ? -5.116 -3.634 -9.119 1.00 88.69 164 MET A C 1
ATOM 1352 O O . MET A 1 164 ? -6.188 -3.935 -8.587 1.00 88.69 164 MET A O 1
ATOM 1356 N N . ALA A 1 165 ? -4.404 -2.576 -8.719 1.00 87.88 165 ALA A N 1
ATOM 1357 C CA . ALA A 1 165 ? -4.867 -1.657 -7.685 1.00 87.88 165 ALA A CA 1
ATOM 1358 C C . ALA A 1 165 ? -6.174 -0.961 -8.098 1.00 87.88 165 ALA A C 1
ATOM 1360 O O . ALA A 1 165 ? -7.123 -0.948 -7.311 1.00 87.88 165 ALA A O 1
ATOM 1361 N N . LEU A 1 166 ? -6.268 -0.468 -9.338 1.00 91.31 166 LEU A N 1
ATOM 1362 C CA . LEU A 1 166 ? -7.491 0.148 -9.863 1.00 91.31 166 LEU A CA 1
ATOM 1363 C C . LEU A 1 166 ? -8.668 -0.837 -9.895 1.00 91.31 166 LEU A C 1
ATOM 1365 O O . LEU A 1 166 ? -9.754 -0.497 -9.422 1.00 91.31 166 LEU A O 1
ATOM 1369 N N . ARG A 1 167 ? -8.450 -2.085 -10.333 1.00 89.88 167 ARG A N 1
ATOM 1370 C CA . ARG A 1 167 ? -9.488 -3.138 -10.299 1.00 89.88 167 ARG A CA 1
ATOM 1371 C C . ARG A 1 167 ? -9.981 -3.422 -8.877 1.00 89.88 167 ARG A C 1
ATOM 1373 O O . ARG A 1 167 ? -11.181 -3.567 -8.643 1.00 89.88 167 ARG A O 1
ATOM 1380 N N . ARG A 1 168 ? -9.075 -3.469 -7.893 1.00 87.44 168 ARG A N 1
ATOM 1381 C CA . ARG A 1 168 ? -9.443 -3.640 -6.475 1.00 87.44 168 ARG A CA 1
ATOM 1382 C C . ARG A 1 168 ? -10.232 -2.450 -5.932 1.00 87.44 168 ARG A C 1
ATOM 1384 O O . ARG A 1 168 ? -11.182 -2.653 -5.177 1.00 87.44 168 ARG A O 1
ATOM 1391 N N . ILE A 1 169 ? -9.881 -1.225 -6.325 1.00 89.44 169 ILE A N 1
ATOM 1392 C CA . ILE A 1 169 ? -10.635 -0.013 -5.967 1.00 89.44 169 ILE A CA 1
ATOM 1393 C C . ILE A 1 169 ? -12.046 -0.060 -6.563 1.00 89.44 169 ILE A C 1
ATOM 1395 O O . ILE A 1 169 ? -13.021 0.256 -5.879 1.00 89.44 169 ILE A O 1
ATOM 1399 N N . GLU A 1 170 ? -12.181 -0.486 -7.815 1.00 88.06 170 GLU A N 1
ATOM 1400 C CA . GLU A 1 170 ? -13.482 -0.645 -8.460 1.00 88.06 170 GLU A CA 1
ATOM 1401 C C . GLU A 1 170 ? -14.346 -1.681 -7.726 1.00 88.06 170 GLU A C 1
ATOM 1403 O O . GLU A 1 170 ? -15.487 -1.399 -7.354 1.00 88.06 170 GLU A O 1
ATOM 1408 N N . ASN A 1 171 ? -13.777 -2.846 -7.401 1.00 83.81 171 ASN A N 1
ATOM 1409 C CA . ASN A 1 171 ? -14.453 -3.859 -6.589 1.00 83.81 171 ASN A CA 1
ATOM 1410 C C . ASN A 1 171 ? -14.817 -3.336 -5.193 1.00 83.81 171 ASN A C 1
ATOM 1412 O O . ASN A 1 171 ? -15.880 -3.664 -4.656 1.00 83.81 171 ASN A O 1
ATOM 1416 N N . TYR A 1 172 ? -13.985 -2.465 -4.617 1.00 81.75 172 TYR A N 1
ATOM 1417 C CA . TYR A 1 172 ? -14.295 -1.809 -3.354 1.00 81.75 172 TYR A CA 1
ATOM 1418 C C . TYR A 1 172 ? -15.546 -0.929 -3.431 1.00 81.75 172 TYR A C 1
ATOM 1420 O O . TYR A 1 172 ? -16.320 -0.885 -2.472 1.00 81.75 172 TYR A O 1
ATOM 1428 N N . ARG A 1 173 ? -15.781 -0.285 -4.578 1.00 80.06 173 ARG A N 1
ATOM 1429 C CA . ARG A 1 173 ? -16.933 0.592 -4.819 1.00 80.06 173 ARG A CA 1
ATOM 1430 C C . ARG A 1 173 ? -18.232 -0.152 -5.118 1.00 80.06 173 ARG A C 1
ATOM 1432 O O . ARG A 1 173 ? -19.290 0.475 -5.021 1.00 80.06 173 ARG A O 1
ATOM 1439 N N . LYS A 1 174 ? -18.203 -1.449 -5.434 1.00 75.25 174 LYS A N 1
ATOM 1440 C CA . LYS A 1 174 ? -19.424 -2.230 -5.699 1.00 75.25 174 LYS A CA 1
ATOM 1441 C C . LYS A 1 174 ? -20.303 -2.341 -4.433 1.00 75.25 174 LYS A C 1
ATOM 1443 O O . LYS A 1 174 ? -19.770 -2.451 -3.329 1.00 75.25 174 LYS A O 1
ATOM 1448 N N . PRO A 1 175 ? -21.642 -2.250 -4.553 1.00 55.38 175 PRO A N 1
ATOM 1449 C CA . PRO A 1 175 ? -22.569 -2.185 -3.413 1.00 55.38 175 PRO A CA 1
ATOM 1450 C C . PRO A 1 175 ? -22.684 -3.489 -2.608 1.00 55.38 175 PRO A C 1
ATOM 1452 O O . PRO A 1 175 ? -23.078 -3.444 -1.449 1.00 55.38 175 PRO A O 1
ATOM 1455 N N . THR A 1 176 ? -22.303 -4.629 -3.185 1.00 55.47 176 THR A N 1
ATOM 1456 C CA . THR A 1 176 ? -22.246 -5.938 -2.506 1.00 55.47 176 THR A CA 1
ATOM 1457 C C . THR A 1 176 ? -21.074 -6.064 -1.533 1.00 55.47 176 THR A C 1
ATOM 1459 O O . THR A 1 176 ? -21.044 -6.957 -0.689 1.00 55.47 176 THR A O 1
ATOM 1462 N N . SER A 1 177 ? -20.102 -5.163 -1.633 1.00 50.97 177 SER A N 1
ATOM 1463 C CA . SER A 1 177 ? -18.928 -5.129 -0.779 1.00 50.97 177 SER A CA 1
ATOM 1464 C C . SER A 1 177 ? -19.292 -4.392 0.519 1.00 50.97 177 SER A C 1
ATOM 1466 O O . SER A 1 177 ? -19.809 -3.281 0.421 1.00 50.97 177 SER A O 1
ATOM 1468 N N . PRO A 1 178 ? -19.025 -4.924 1.733 1.00 54.31 178 PRO A N 1
ATOM 1469 C CA . PRO A 1 178 ? -19.394 -4.254 2.982 1.00 54.31 178 PRO A CA 1
ATOM 1470 C C . PRO A 1 178 ? -18.763 -2.860 3.031 1.00 54.31 178 PRO A C 1
ATOM 1472 O O . PRO A 1 178 ? -17.549 -2.720 3.192 1.00 54.31 178 PRO A O 1
ATOM 1475 N N . LYS A 1 179 ? -19.591 -1.837 2.814 1.00 55.50 179 LYS A N 1
ATOM 1476 C CA . LYS A 1 179 ? -19.239 -0.425 2.929 1.00 55.50 179 LYS A CA 1
ATOM 1477 C C . LYS A 1 179 ? -19.666 0.034 4.315 1.00 55.50 179 LYS A C 1
ATOM 1479 O O . LYS A 1 179 ? -20.820 -0.139 4.689 1.00 55.50 179 LYS A O 1
ATOM 1484 N N . LYS A 1 180 ? -18.782 0.714 5.036 1.00 47.31 180 LYS A N 1
ATOM 1485 C CA . LYS A 1 180 ? -19.225 1.773 5.949 1.00 47.31 180 LYS A CA 1
ATOM 1486 C C . LYS A 1 180 ? -18.742 3.080 5.323 1.00 47.31 180 LYS A C 1
ATOM 1488 O O . LYS A 1 180 ? -17.550 3.224 5.082 1.00 47.31 180 LYS A O 1
ATOM 1493 N N . LEU A 1 181 ? -19.606 4.011 4.919 1.00 45.81 181 LEU A N 1
ATOM 1494 C CA . LEU A 1 181 ? -20.856 4.465 5.540 1.00 45.81 181 LEU A CA 1
ATOM 1495 C C . LEU A 1 181 ? -21.904 4.921 4.504 1.00 45.81 181 LEU A C 1
ATOM 1497 O O . LEU A 1 181 ? -21.542 5.559 3.518 1.00 45.81 181 LEU A O 1
ATOM 1501 N N . ALA A 1 182 ? -23.187 4.724 4.819 1.00 38.50 182 ALA A N 1
ATOM 1502 C CA . ALA A 1 182 ? -24.240 5.705 4.553 1.00 38.50 182 ALA A CA 1
ATOM 1503 C C . ALA A 1 182 ? -24.879 6.053 5.910 1.00 38.50 182 ALA A C 1
ATOM 1505 O O . ALA A 1 182 ? -25.181 5.126 6.654 1.00 38.50 182 ALA A O 1
ATOM 1506 N N . LYS A 1 183 ? -24.946 7.366 6.196 1.00 35.72 183 LYS A N 1
ATOM 1507 C CA . LYS A 1 183 ? -25.427 8.079 7.404 1.00 35.72 183 LYS A CA 1
ATOM 1508 C C . LYS A 1 183 ? -25.562 7.283 8.706 1.00 35.72 183 LYS A C 1
ATOM 1510 O O . LYS A 1 183 ? -26.529 6.513 8.846 1.00 35.72 183 LYS A O 1
#